Protein AF-A0AAU1EH94-F1 (afdb_monomer)

Secondary structure (DSSP, 8-state):
-------PPPHHHHHHHHHHHHHS--GGGT-TT--BSSSSGGGGEETTEE---B-GGGHHHHHHHHHHHHHHTT---EETTTTEE--

Nearest PDB structures (foldseek):
  6vum-assembly1_A  TM=3.784E-01  e=9.961E+00  Homo sapiens

Solvent-accessible surface area (backbone atoms only — not comparable to full-atom values): 5227 Å² total; per-residue (Å²): 131,83,80,80,72,83,37,66,55,36,69,68,54,51,53,49,47,50,60,52,40,74,79,34,54,46,41,78,70,77,41,89,82,27,41,50,68,55,56,57,62,69,74,44,34,46,32,94,46,70,65,81,58,54,35,76,96,37,34,70,62,52,53,50,51,49,18,48,54,26,49,77,71,77,46,83,37,74,36,81,90,76,71,40,75,49,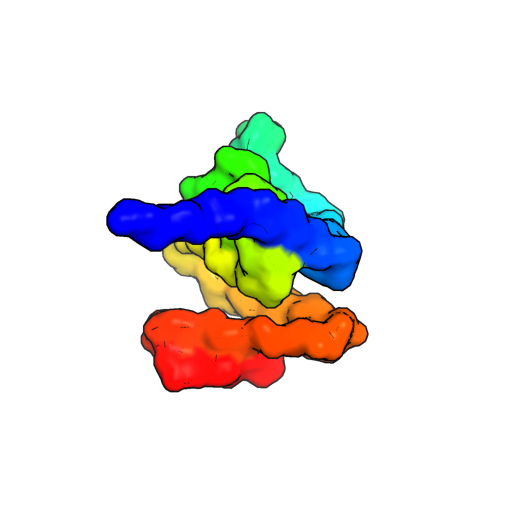116

Radius of gyration: 12.95 Å; Cα contacts (8 Å, |Δi|>4): 103; chains: 1; bounding box: 36×29×26 Å

Foldseek 3Di:
DPPPPQAQADPLVVVLLVVLCVVAPAVVVVDPPHQFPDPPQSVQGGYDDGDTDGDPVCCVVSLLVSLVSCVVSVHWDQDVVVRGTDD

Mean predicted aligned error: 4.77 Å

Structure (mmCIF, N/CA/C/O backbone):
data_AF-A0AAU1EH94-F1
#
_entry.id   AF-A0AAU1EH94-F1
#
loop_
_atom_site.group_PDB
_atom_site.id
_atom_site.type_symbol
_atom_site.label_atom_id
_atom_site.label_alt_id
_atom_site.label_comp_id
_atom_site.label_asym_id
_atom_site.label_entity_id
_atom_site.label_seq_id
_atom_site.pdbx_PDB_ins_code
_atom_site.Cartn_x
_atom_site.Cartn_y
_atom_site.Cartn_z
_atom_site.occupancy
_atom_site.B_iso_or_equiv
_atom_site.auth_seq_id
_atom_site.auth_comp_id
_atom_site.auth_asym_id
_atom_site.auth_atom_id
_atom_site.pdbx_PDB_model_num
ATOM 1 N N . MET A 1 1 ? -25.801 14.676 -8.202 1.00 38.97 1 MET A N 1
ATOM 2 C CA . MET A 1 1 ? -24.347 14.707 -8.431 1.00 38.97 1 MET A CA 1
ATOM 3 C C . MET A 1 1 ? -23.750 14.696 -7.043 1.00 38.97 1 MET A C 1
ATOM 5 O O . MET A 1 1 ? -23.867 15.700 -6.352 1.00 38.97 1 MET A O 1
ATOM 9 N N . GLU A 1 2 ? -23.354 13.522 -6.557 1.00 46.28 2 GLU A N 1
ATOM 10 C CA . GLU A 1 2 ? -22.748 13.417 -5.229 1.00 46.28 2 GLU A CA 1
ATOM 11 C C . GLU A 1 2 ? -21.461 14.233 -5.258 1.00 46.28 2 GLU A C 1
ATOM 13 O O . GLU A 1 2 ? -20.660 14.113 -6.183 1.00 46.28 2 GLU A O 1
ATOM 18 N N . THR A 1 3 ? -21.331 15.156 -4.314 1.00 50.72 3 THR A N 1
ATOM 19 C CA . THR A 1 3 ? -20.101 15.908 -4.125 1.00 50.72 3 THR A CA 1
ATOM 20 C C . THR A 1 3 ? -19.041 14.894 -3.729 1.00 50.72 3 THR A C 1
ATOM 22 O O . THR A 1 3 ? -19.083 14.376 -2.615 1.00 50.72 3 THR A O 1
ATOM 25 N N . GLU A 1 4 ? -18.141 14.568 -4.654 1.00 54.44 4 GLU A N 1
ATOM 26 C CA . GLU A 1 4 ? -16.897 13.874 -4.346 1.00 54.44 4 GLU A CA 1
ATOM 27 C C . GLU A 1 4 ? -16.129 14.793 -3.398 1.00 54.44 4 GLU A C 1
ATOM 29 O O . GLU A 1 4 ? -15.468 15.748 -3.806 1.00 54.44 4 GLU A O 1
ATOM 34 N N . THR A 1 5 ? -16.355 14.612 -2.101 1.00 56.16 5 THR A N 1
ATOM 35 C CA . THR A 1 5 ? -15.616 15.329 -1.079 1.00 56.16 5 THR A CA 1
ATOM 36 C C . THR A 1 5 ? -14.185 14.838 -1.222 1.00 56.16 5 THR A C 1
ATOM 38 O O . THR A 1 5 ? -13.896 13.687 -0.899 1.00 56.16 5 THR A O 1
ATOM 41 N N . ASP A 1 6 ? -13.311 15.682 -1.771 1.00 60.00 6 ASP A N 1
ATOM 42 C CA . ASP A 1 6 ? -11.867 15.457 -1.843 1.00 60.00 6 ASP A CA 1
ATOM 43 C C . ASP A 1 6 ? -11.306 15.482 -0.413 1.00 60.00 6 ASP A C 1
ATOM 45 O O . ASP A 1 6 ? -10.754 16.467 0.091 1.00 60.00 6 ASP A O 1
ATOM 49 N N . GLU A 1 7 ? -11.609 14.418 0.327 1.00 75.81 7 GLU A N 1
ATOM 50 C CA . GLU A 1 7 ? -11.211 14.259 1.706 1.00 75.81 7 GLU A CA 1
ATOM 51 C C . GLU A 1 7 ? -9.708 14.056 1.725 1.00 75.81 7 GLU A C 1
ATOM 53 O O . GLU A 1 7 ? -9.179 13.024 1.299 1.00 75.81 7 GLU A O 1
ATOM 58 N N . ARG A 1 8 ? -9.010 15.063 2.256 1.00 86.62 8 ARG A N 1
ATOM 59 C CA . ARG A 1 8 ? -7.567 14.990 2.450 1.00 86.62 8 ARG A CA 1
ATOM 60 C C . ARG A 1 8 ? -7.215 13.699 3.202 1.00 86.62 8 ARG A C 1
ATOM 62 O O . ARG A 1 8 ? -7.823 13.433 4.242 1.00 86.62 8 ARG A O 1
ATOM 69 N N . PRO A 1 9 ? -6.199 12.947 2.740 1.00 92.00 9 PRO A N 1
ATOM 70 C CA . PRO A 1 9 ? -5.735 11.753 3.430 1.00 92.00 9 PRO A CA 1
ATOM 71 C C . PRO A 1 9 ? -5.435 12.043 4.896 1.00 92.00 9 PRO A C 1
ATOM 73 O O . PRO A 1 9 ? -4.762 13.036 5.211 1.00 92.00 9 PRO A O 1
ATOM 76 N N . THR A 1 10 ? -5.923 11.168 5.774 1.00 92.94 10 THR A N 1
ATOM 77 C CA . THR A 1 10 ? -5.608 11.226 7.205 1.00 92.94 10 THR A CA 1
ATOM 78 C C . THR A 1 10 ? -4.101 11.136 7.441 1.00 92.94 10 THR A C 1
ATOM 80 O O . THR A 1 10 ? -3.372 10.512 6.670 1.00 92.94 10 THR A O 1
ATOM 83 N N . GLU A 1 11 ? -3.633 11.697 8.556 1.00 93.06 11 GLU A N 1
ATOM 84 C CA . GLU A 1 11 ? -2.213 11.644 8.929 1.00 93.06 11 GLU A CA 1
ATOM 85 C C . GLU A 1 11 ? -1.690 10.204 9.030 1.00 93.06 11 GLU A C 1
ATOM 87 O O . GLU A 1 11 ? -0.580 9.900 8.605 1.00 93.06 11 GLU A O 1
ATOM 92 N N . ARG A 1 12 ? -2.533 9.276 9.503 1.00 94.56 12 ARG A N 1
ATOM 93 C CA . ARG A 1 12 ? -2.185 7.853 9.575 1.00 94.56 12 ARG A CA 1
ATOM 94 C C . ARG A 1 12 ? -1.922 7.255 8.191 1.00 94.56 12 ARG A C 1
ATOM 96 O O . ARG A 1 12 ? -0.961 6.508 8.042 1.00 94.56 12 ARG A O 1
ATOM 103 N N . LEU A 1 13 ? -2.739 7.589 7.187 1.00 94.31 13 LEU A N 1
ATOM 104 C CA . LEU A 1 13 ? -2.502 7.141 5.813 1.00 94.31 13 LEU A CA 1
ATOM 105 C C . LEU A 1 13 ? -1.287 7.816 5.180 1.00 94.31 13 LEU A C 1
ATOM 107 O O . LEU A 1 13 ? -0.561 7.157 4.445 1.00 94.31 13 LEU A O 1
ATOM 111 N N . ARG A 1 14 ? -1.021 9.090 5.488 1.00 95.00 14 ARG A N 1
ATOM 112 C CA . ARG A 1 14 ? 0.210 9.762 5.042 1.00 95.00 14 ARG A CA 1
ATOM 113 C C . ARG A 1 14 ? 1.449 9.055 5.580 1.00 95.00 14 ARG A C 1
ATOM 115 O O . ARG A 1 14 ? 2.348 8.755 4.803 1.00 95.00 14 ARG A O 1
ATOM 122 N N . GLY A 1 15 ? 1.454 8.722 6.871 1.00 96.56 15 GLY A N 1
ATOM 123 C CA . GLY A 1 15 ? 2.523 7.933 7.482 1.00 96.56 15 GLY A CA 1
ATOM 124 C C . GLY A 1 15 ? 2.647 6.535 6.871 1.00 96.56 15 GLY A C 1
ATOM 125 O O . GLY A 1 15 ? 3.754 6.071 6.621 1.00 96.56 15 GLY A O 1
ATOM 126 N N . TYR A 1 16 ? 1.520 5.884 6.573 1.00 96.44 16 TYR A N 1
ATOM 127 C CA . TYR A 1 16 ? 1.512 4.574 5.924 1.00 96.44 16 TYR A CA 1
ATOM 128 C C . TYR A 1 16 ? 2.121 4.622 4.518 1.00 96.44 16 TYR A C 1
ATOM 130 O O . TYR A 1 16 ? 2.996 3.820 4.207 1.00 96.44 16 TYR A O 1
ATOM 138 N N . VAL A 1 17 ? 1.727 5.600 3.696 1.00 96.00 17 VAL A N 1
ATOM 139 C CA . VAL A 1 17 ? 2.316 5.810 2.366 1.00 96.00 17 VAL A CA 1
ATOM 140 C C . VAL A 1 17 ? 3.802 6.131 2.473 1.00 96.00 17 VAL A C 1
ATOM 142 O O . VAL A 1 17 ? 4.587 5.544 1.741 1.00 96.00 17 VAL A O 1
ATOM 145 N N . ALA A 1 18 ? 4.210 6.988 3.411 1.00 96.44 18 ALA A N 1
ATOM 146 C CA . ALA A 1 18 ? 5.625 7.277 3.627 1.00 96.44 18 ALA A CA 1
ATOM 147 C C . ALA A 1 18 ? 6.427 5.999 3.937 1.00 96.44 18 ALA A C 1
ATOM 149 O O . ALA A 1 18 ? 7.453 5.772 3.308 1.00 96.44 18 ALA A O 1
ATOM 150 N N . GLY A 1 19 ? 5.926 5.123 4.815 1.00 96.44 19 GLY A N 1
ATOM 151 C CA . GLY A 1 19 ? 6.589 3.852 5.135 1.00 96.44 19 GLY A CA 1
ATOM 152 C C . GLY A 1 19 ? 6.628 2.850 3.972 1.00 96.44 19 GLY A C 1
ATOM 153 O O . GLY A 1 19 ? 7.584 2.089 3.843 1.00 96.44 19 GLY A O 1
ATOM 154 N N . LEU A 1 20 ? 5.629 2.856 3.082 1.00 95.56 20 LEU A N 1
ATOM 155 C CA . LEU A 1 20 ? 5.702 2.098 1.826 1.00 95.56 20 LEU A CA 1
ATOM 156 C C . LEU A 1 20 ? 6.812 2.643 0.915 1.00 95.56 20 LEU A C 1
ATOM 158 O O . LEU A 1 20 ? 7.580 1.864 0.343 1.00 95.56 20 LEU A O 1
ATOM 162 N N . LEU A 1 21 ? 6.913 3.972 0.830 1.00 95.44 21 LEU A N 1
ATOM 163 C CA . LEU A 1 21 ? 7.878 4.673 -0.015 1.00 95.44 21 LEU A CA 1
ATOM 164 C C . LEU A 1 21 ? 9.325 4.616 0.506 1.00 95.44 21 LEU A C 1
ATOM 166 O O . LEU A 1 21 ? 10.264 4.801 -0.266 1.00 95.44 21 LEU A O 1
ATOM 170 N N . GLU A 1 22 ? 9.534 4.301 1.789 1.00 94.81 22 GLU A N 1
ATOM 171 C CA . GLU A 1 22 ? 10.868 4.014 2.339 1.00 94.81 22 GLU A CA 1
ATOM 172 C C . GLU A 1 22 ? 11.501 2.768 1.709 1.00 94.81 22 GLU A C 1
ATOM 174 O O . GLU A 1 22 ? 12.721 2.710 1.540 1.00 94.81 22 GLU A O 1
ATOM 179 N N . ARG A 1 23 ? 10.678 1.769 1.364 1.00 93.75 23 ARG A N 1
ATOM 180 C CA . ARG A 1 23 ? 11.142 0.518 0.754 1.00 93.75 23 ARG A CA 1
ATOM 181 C C . ARG A 1 23 ? 11.168 0.590 -0.767 1.00 93.75 23 ARG A C 1
ATOM 183 O O . ARG A 1 23 ? 12.123 0.103 -1.365 1.00 93.75 23 ARG A O 1
ATOM 190 N N . TRP A 1 24 ? 10.130 1.161 -1.371 1.00 93.94 24 TRP A N 1
ATOM 191 C CA . TRP A 1 24 ? 10.002 1.263 -2.822 1.00 93.94 24 TRP A CA 1
ATOM 192 C C . TRP A 1 24 ? 9.652 2.677 -3.232 1.00 93.94 24 TRP A C 1
ATOM 194 O O . TRP A 1 24 ? 8.609 3.183 -2.821 1.00 93.94 24 TRP A O 1
ATOM 204 N N . ARG A 1 25 ? 10.486 3.281 -4.079 1.00 92.88 25 ARG A N 1
ATOM 205 C CA . ARG A 1 25 ? 10.286 4.660 -4.520 1.00 92.88 25 ARG A CA 1
ATOM 206 C C . ARG A 1 25 ? 8.955 4.829 -5.230 1.00 92.88 25 ARG A C 1
ATOM 208 O O . ARG A 1 25 ? 8.346 3.871 -5.728 1.00 92.88 25 ARG A O 1
ATOM 215 N N . ASP A 1 26 ? 8.488 6.066 -5.229 1.00 92.38 26 ASP A N 1
ATOM 216 C CA . ASP A 1 26 ? 7.251 6.397 -5.908 1.00 92.38 26 ASP A CA 1
ATOM 217 C C . ASP A 1 26 ? 7.425 6.180 -7.417 1.00 92.38 26 ASP A C 1
ATOM 219 O O . ASP A 1 26 ? 8.511 6.377 -7.961 1.00 92.38 26 ASP A O 1
ATOM 223 N N . LEU A 1 27 ? 6.358 5.784 -8.114 1.00 91.31 27 LEU A N 1
ATOM 224 C CA . LEU A 1 27 ? 6.423 5.571 -9.562 1.00 91.31 27 LEU A CA 1
ATOM 225 C C . LEU A 1 27 ? 6.816 6.856 -10.317 1.00 91.31 27 LEU A C 1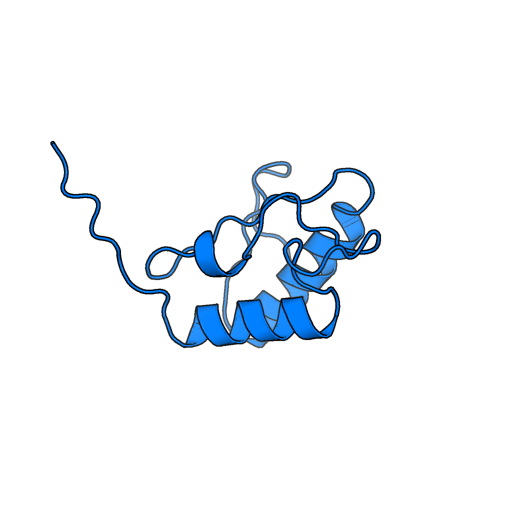
ATOM 227 O O . LEU A 1 27 ? 7.390 6.787 -11.400 1.00 91.31 27 LEU A O 1
ATOM 231 N N . THR A 1 28 ? 6.539 8.032 -9.746 1.00 90.19 28 THR A N 1
ATOM 232 C CA . THR A 1 28 ? 6.947 9.326 -10.318 1.00 90.19 28 THR A CA 1
ATOM 233 C C . THR A 1 28 ? 8.460 9.564 -10.300 1.00 90.19 28 THR A C 1
ATOM 235 O O . THR A 1 28 ? 8.931 10.467 -10.988 1.00 90.19 28 THR A O 1
ATOM 238 N N . GLU A 1 29 ? 9.224 8.757 -9.559 1.00 87.88 29 GLU A N 1
ATOM 239 C CA . GLU A 1 29 ? 10.685 8.840 -9.461 1.00 87.88 29 GLU A CA 1
ATOM 240 C C . GLU A 1 29 ? 11.420 7.974 -10.516 1.00 87.88 29 GLU A C 1
ATOM 242 O O . GLU A 1 29 ? 12.630 7.805 -10.403 1.00 87.88 29 GLU A O 1
ATOM 247 N N . ASP A 1 30 ? 10.719 7.453 -11.540 1.00 77.19 30 ASP A N 1
ATOM 248 C CA . ASP A 1 30 ? 11.259 6.607 -12.636 1.00 77.19 30 ASP A CA 1
ATOM 249 C C . ASP A 1 30 ? 12.051 5.379 -12.137 1.00 77.19 30 ASP A C 1
ATOM 251 O O . ASP A 1 30 ? 13.106 5.015 -12.657 1.00 77.19 30 ASP A O 1
ATOM 255 N N . ASP A 1 31 ? 11.549 4.742 -11.076 1.00 79.38 31 ASP A N 1
ATOM 256 C CA . ASP A 1 31 ? 12.155 3.551 -10.479 1.00 79.38 31 ASP A CA 1
ATOM 257 C C . ASP A 1 31 ? 11.552 2.263 -11.060 1.00 79.38 31 ASP A C 1
ATOM 259 O O . ASP A 1 31 ? 10.437 1.857 -10.719 1.00 79.38 31 ASP A O 1
ATOM 263 N N . ASP A 1 32 ? 12.332 1.563 -11.889 1.00 80.94 32 ASP A N 1
ATOM 264 C CA . ASP A 1 32 ? 11.974 0.257 -12.463 1.00 80.94 32 ASP A CA 1
ATOM 265 C C . ASP A 1 32 ? 11.723 -0.831 -11.404 1.00 80.94 32 ASP A C 1
ATOM 267 O O . ASP A 1 32 ? 11.083 -1.852 -11.696 1.00 80.94 32 ASP A O 1
ATOM 271 N N . THR A 1 33 ? 12.208 -0.627 -10.174 1.00 85.81 33 THR A N 1
ATOM 272 C CA . THR A 1 33 ? 12.011 -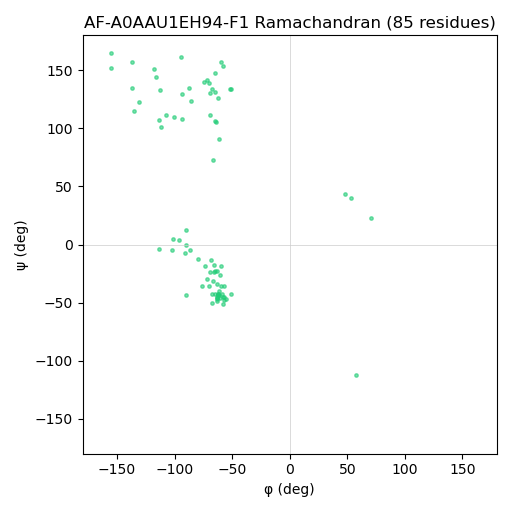1.542 -9.043 1.00 85.81 33 THR A CA 1
ATOM 273 C C . THR A 1 33 ? 10.758 -1.227 -8.225 1.00 85.81 33 THR A C 1
ATOM 275 O O . THR A 1 33 ? 10.435 -1.960 -7.286 1.00 85.81 33 THR A O 1
ATOM 278 N N . SER A 1 34 ? 10.010 -0.185 -8.600 1.00 92.12 34 SER A N 1
ATOM 279 C CA . SER A 1 34 ? 8.763 0.168 -7.937 1.00 92.12 34 SER A CA 1
ATOM 280 C C . SER A 1 34 ? 7.672 -0.877 -8.225 1.00 92.12 34 SER A C 1
ATOM 282 O O . SER A 1 34 ? 7.427 -1.232 -9.389 1.00 92.12 34 SER A O 1
ATOM 284 N N . PRO A 1 35 ? 6.976 -1.384 -7.189 1.00 94.75 35 PRO A N 1
ATOM 285 C CA . PRO A 1 35 ? 5.847 -2.282 -7.357 1.00 94.75 35 PRO A CA 1
ATOM 286 C C . PRO A 1 35 ? 4.574 -1.521 -7.728 1.00 94.75 35 PRO A C 1
ATOM 288 O O . PRO A 1 35 ? 3.592 -2.159 -8.103 1.00 94.75 35 PRO A O 1
ATOM 291 N N . TRP A 1 36 ? 4.550 -0.192 -7.614 1.00 94.75 36 TRP A N 1
ATOM 292 C CA . TRP A 1 36 ? 3.363 0.628 -7.842 1.00 94.75 36 TRP A CA 1
ATOM 293 C C . TRP A 1 36 ? 3.057 0.739 -9.338 1.00 94.75 36 TRP A C 1
ATOM 295 O O . TRP A 1 36 ? 3.955 0.844 -10.166 1.00 94.75 36 TRP A O 1
A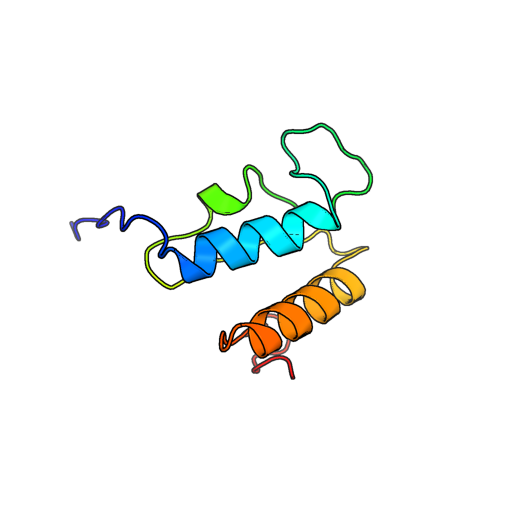TOM 305 N N . SER A 1 37 ? 1.774 0.679 -9.702 1.00 92.75 37 SER A N 1
ATOM 306 C CA . SER A 1 37 ? 1.314 0.880 -11.091 1.00 92.75 37 SER A CA 1
ATOM 307 C C . SER A 1 37 ? 0.704 2.260 -11.334 1.00 92.75 37 SER A C 1
ATOM 309 O O . SER A 1 37 ? 0.362 2.585 -12.469 1.00 92.75 37 SER A O 1
ATOM 311 N N . THR A 1 38 ? 0.575 3.067 -10.282 1.00 92.44 38 THR A N 1
ATOM 312 C CA . THR A 1 38 ? 0.186 4.475 -10.349 1.00 92.44 38 THR A CA 1
ATOM 313 C C . THR A 1 38 ? 1.066 5.303 -9.415 1.00 92.44 38 THR A C 1
ATOM 315 O O . THR A 1 38 ? 1.678 4.779 -8.483 1.00 92.44 38 THR A O 1
ATOM 318 N N . GLY A 1 39 ? 1.160 6.600 -9.703 1.00 90.56 39 GLY A N 1
ATOM 319 C CA . GLY A 1 39 ? 1.925 7.563 -8.922 1.00 90.56 39 GLY A CA 1
ATOM 320 C C . GLY A 1 39 ? 1.382 8.989 -9.113 1.00 90.56 39 GLY A C 1
ATOM 321 O O . GLY A 1 39 ? 0.826 9.281 -10.176 1.00 90.56 39 GLY A O 1
ATOM 322 N N . PRO A 1 40 ? 1.530 9.883 -8.120 1.00 93.31 40 PRO A N 1
ATOM 323 C CA . PRO A 1 40 ? 2.117 9.613 -6.812 1.00 93.31 40 PRO A CA 1
ATOM 324 C C . PRO A 1 40 ? 1.186 8.763 -5.941 1.00 93.31 40 PRO A C 1
ATOM 326 O O . PRO A 1 40 ? -0.025 8.971 -5.940 1.00 93.31 40 PRO A O 1
ATOM 329 N N . LEU A 1 41 ? 1.740 7.833 -5.166 1.00 93.56 41 LEU A N 1
ATOM 330 C CA . LEU A 1 41 ? 0.978 6.831 -4.414 1.00 93.56 41 LEU A CA 1
ATOM 331 C C . LEU A 1 41 ? 0.001 7.470 -3.416 1.00 93.56 41 LEU A C 1
ATOM 333 O O . LEU A 1 41 ? -1.118 6.999 -3.227 1.00 93.56 41 LEU A O 1
ATOM 337 N N . ILE A 1 42 ? 0.388 8.599 -2.813 1.00 94.44 42 ILE A N 1
ATOM 338 C CA . ILE A 1 42 ? -0.487 9.372 -1.917 1.00 94.44 42 ILE A CA 1
ATOM 339 C C . ILE A 1 42 ? -1.709 9.962 -2.640 1.00 94.44 42 ILE A C 1
ATOM 341 O O . ILE A 1 42 ? -2.722 10.247 -2.002 1.00 94.44 42 ILE A O 1
ATOM 345 N N . GLY A 1 43 ? -1.629 10.135 -3.961 1.00 92.12 43 GLY A N 1
ATOM 346 C CA . GLY A 1 43 ? -2.719 10.611 -4.808 1.00 92.12 43 GLY A CA 1
ATOM 347 C C . GLY A 1 43 ? -3.894 9.637 -4.888 1.00 92.12 43 GLY A C 1
ATOM 348 O O . GLY A 1 43 ? -4.998 10.068 -5.211 1.00 92.12 43 GLY A O 1
ATOM 349 N N . GLU A 1 44 ? -3.694 8.372 -4.518 1.00 93.31 44 GLU A N 1
ATOM 350 C CA . GLU A 1 44 ? -4.741 7.346 -4.453 1.00 93.31 44 GLU A CA 1
ATOM 351 C C . GLU A 1 44 ? -5.498 7.321 -3.114 1.00 93.31 44 GLU A C 1
ATOM 353 O O . GLU A 1 44 ? -6.438 6.545 -2.917 1.00 93.31 44 GLU A O 1
ATOM 358 N N . ALA A 1 45 ? -5.074 8.132 -2.142 1.00 93.19 45 ALA A N 1
ATOM 359 C CA . ALA A 1 45 ? -5.709 8.188 -0.835 1.00 93.19 45 ALA A CA 1
ATOM 360 C C . ALA A 1 45 ? -6.870 9.194 -0.825 1.00 93.19 45 ALA A C 1
ATOM 362 O O . ALA A 1 45 ? -6.741 10.330 -1.288 1.00 93.19 45 ALA A O 1
ATOM 363 N N . ARG A 1 46 ? -8.001 8.787 -0.246 1.00 91.00 46 ARG A N 1
ATOM 364 C CA . ARG A 1 46 ? -9.187 9.619 -0.006 1.00 91.00 46 ARG A CA 1
ATOM 365 C C . ARG A 1 46 ? -9.689 9.358 1.411 1.00 91.00 46 ARG A C 1
ATOM 367 O O . ARG A 1 46 ? -10.074 8.241 1.758 1.00 91.00 46 ARG A O 1
ATOM 374 N N . GLY A 1 47 ? -9.623 10.380 2.260 1.00 89.44 47 GLY A N 1
ATOM 375 C CA . GLY A 1 47 ? -10.005 10.290 3.667 1.00 89.44 47 GLY A CA 1
ATOM 376 C C . GLY A 1 47 ? -9.216 9.214 4.423 1.00 89.44 47 GLY A C 1
ATOM 377 O O . GLY A 1 47 ? -8.012 9.356 4.662 1.00 89.44 47 GLY A O 1
ATOM 378 N N . SER A 1 48 ? -9.909 8.149 4.836 1.00 89.62 48 SER A N 1
ATOM 379 C CA . SER A 1 48 ? -9.347 7.003 5.576 1.00 89.62 48 SER A CA 1
ATOM 380 C C . SER A 1 48 ? -9.085 5.760 4.717 1.00 89.62 48 SER A C 1
ATOM 382 O O . SER A 1 48 ? -8.663 4.733 5.249 1.00 89.62 48 SER A O 1
ATOM 384 N N . LEU A 1 49 ? -9.283 5.859 3.401 1.00 92.62 49 LEU A N 1
ATOM 385 C CA . LEU A 1 49 ? -9.073 4.780 2.445 1.00 92.62 49 LEU A CA 1
ATOM 386 C C . LEU A 1 49 ? -7.949 5.135 1.466 1.00 92.62 49 LEU A C 1
ATOM 388 O O . LEU A 1 49 ? -7.788 6.284 1.063 1.00 92.62 49 LEU A O 1
ATOM 392 N N . ILE A 1 50 ? -7.175 4.131 1.070 1.00 94.12 50 ILE A N 1
ATOM 393 C CA . ILE A 1 50 ? -6.229 4.223 -0.040 1.00 94.12 50 ILE A CA 1
ATOM 394 C C . ILE A 1 50 ? -6.339 2.954 -0.879 1.00 94.12 50 ILE A C 1
ATOM 396 O O . ILE A 1 50 ? -6.378 1.850 -0.333 1.00 94.12 50 ILE A O 1
ATOM 400 N N . TYR A 1 51 ? -6.389 3.116 -2.198 1.00 92.81 51 TYR A N 1
ATOM 401 C CA . TYR A 1 51 ? -6.352 2.012 -3.149 1.00 92.81 51 TYR A CA 1
ATOM 402 C C . TYR A 1 51 ? -5.054 2.077 -3.951 1.00 92.81 51 TYR A C 1
ATOM 404 O O . TYR A 1 51 ? -4.894 2.946 -4.788 1.00 92.81 51 TYR A O 1
ATOM 412 N N . PHE A 1 52 ? -4.108 1.177 -3.701 1.00 89.44 52 PHE A N 1
ATOM 413 C CA . PHE A 1 52 ? -2.790 1.234 -4.339 1.00 89.44 52 PHE A CA 1
ATOM 414 C C . PHE A 1 52 ? -2.598 0.060 -5.311 1.00 89.44 52 PHE A C 1
ATOM 416 O O . PHE A 1 52 ? -2.328 -1.064 -4.873 1.00 89.44 52 PHE A O 1
ATOM 423 N N . PRO A 1 53 ? -2.746 0.280 -6.631 1.00 90.69 53 PRO A N 1
ATOM 424 C CA . PRO A 1 53 ? -2.5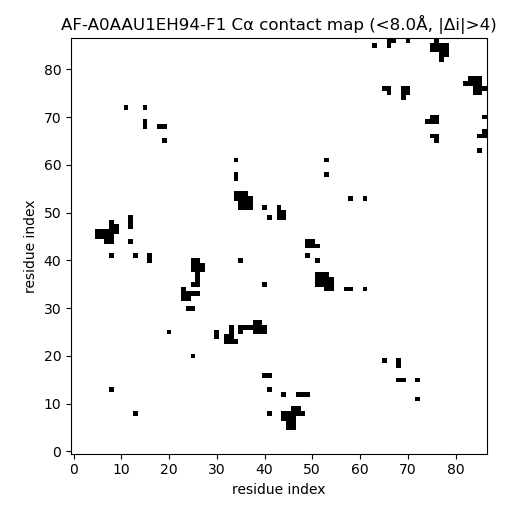57 -0.766 -7.626 1.00 90.69 53 PRO A CA 1
ATOM 425 C C . PRO A 1 53 ? -1.078 -1.158 -7.745 1.00 90.69 53 PRO A C 1
ATOM 427 O O . PRO A 1 53 ? -0.180 -0.312 -7.752 1.00 90.69 53 PRO A O 1
ATOM 430 N N . MET A 1 54 ? -0.829 -2.462 -7.870 1.00 93.06 54 MET A N 1
ATOM 431 C CA . MET A 1 54 ? 0.514 -3.037 -7.951 1.00 93.06 54 MET A CA 1
ATOM 432 C C . MET A 1 54 ? 0.749 -3.749 -9.279 1.00 93.06 54 MET A C 1
ATOM 434 O O . MET A 1 54 ? -0.163 -4.340 -9.861 1.00 93.06 54 MET A O 1
ATOM 438 N N . ARG A 1 55 ? 2.011 -3.774 -9.706 1.00 93.38 55 ARG A N 1
ATOM 439 C CA . ARG A 1 55 ? 2.478 -4.592 -10.823 1.00 93.38 55 ARG A CA 1
ATOM 440 C C . ARG A 1 55 ? 2.324 -6.056 -10.443 1.00 93.38 55 ARG A C 1
ATOM 442 O O . ARG A 1 55 ? 2.796 -6.481 -9.389 1.00 93.38 55 ARG A O 1
ATOM 449 N N . TRP A 1 56 ? 1.721 -6.843 -11.331 1.00 91.25 56 TRP A N 1
ATOM 450 C CA . TRP A 1 56 ? 1.452 -8.265 -11.093 1.00 91.25 56 TRP A CA 1
ATOM 451 C C . TRP A 1 56 ? 2.691 -9.044 -10.624 1.00 91.25 56 TRP A C 1
ATOM 453 O O . TRP A 1 56 ? 2.608 -9.822 -9.680 1.00 91.25 56 TRP A O 1
ATOM 463 N N . SER A 1 57 ? 3.853 -8.787 -11.236 1.00 92.50 57 SER A N 1
ATOM 464 C CA . SER A 1 57 ? 5.118 -9.466 -10.922 1.00 92.50 57 SER A CA 1
ATOM 465 C C . SER A 1 57 ? 5.628 -9.231 -9.500 1.00 92.50 57 SER A C 1
ATOM 467 O O . SER A 1 57 ? 6.408 -10.037 -9.008 1.00 92.50 57 SER A O 1
ATOM 469 N N . MET A 1 58 ? 5.213 -8.143 -8.849 1.00 93.88 58 MET A N 1
ATOM 470 C CA . MET A 1 58 ? 5.635 -7.780 -7.492 1.00 93.88 58 MET A CA 1
ATOM 471 C C . MET A 1 58 ? 4.488 -7.837 -6.486 1.00 93.88 58 MET A C 1
ATOM 473 O O . MET A 1 58 ? 4.712 -7.633 -5.294 1.00 93.88 58 MET A O 1
ATOM 477 N N . ALA A 1 59 ? 3.265 -8.111 -6.953 1.00 92.88 59 ALA A N 1
ATOM 478 C CA . ALA A 1 59 ? 2.060 -8.005 -6.153 1.00 92.88 59 ALA A CA 1
ATOM 479 C C . ALA A 1 59 ? 2.171 -8.840 -4.879 1.00 92.88 59 ALA A C 1
ATOM 481 O O . ALA A 1 59 ? 1.910 -8.303 -3.814 1.00 92.88 59 ALA A O 1
ATOM 482 N N . GLU A 1 60 ? 2.618 -10.096 -4.943 1.00 92.94 60 GLU A N 1
ATOM 483 C CA . GLU A 1 60 ? 2.706 -10.981 -3.772 1.00 92.94 60 GLU A CA 1
ATOM 484 C C . GLU A 1 60 ? 3.585 -10.413 -2.644 1.00 92.94 60 GLU A C 1
ATOM 486 O O . GLU A 1 60 ? 3.127 -10.314 -1.500 1.00 92.94 60 GLU A O 1
ATOM 491 N N . GLU A 1 61 ? 4.807 -9.986 -2.972 1.00 94.56 61 GLU A N 1
ATOM 492 C CA . GLU A 1 61 ? 5.752 -9.401 -2.017 1.00 94.56 61 GLU A CA 1
ATOM 493 C C . GLU A 1 61 ? 5.254 -8.046 -1.504 1.00 94.56 61 GLU A C 1
ATOM 495 O O . GLU A 1 61 ? 5.183 -7.821 -0.291 1.00 94.56 61 GLU A O 1
ATOM 500 N N . ALA A 1 62 ? 4.874 -7.156 -2.423 1.00 94.75 62 ALA A N 1
ATOM 501 C CA . ALA A 1 62 ? 4.489 -5.789 -2.104 1.00 94.75 62 ALA A CA 1
ATOM 502 C C . ALA A 1 62 ? 3.246 -5.744 -1.214 1.00 94.75 62 ALA A C 1
ATOM 504 O O . ALA A 1 62 ? 3.239 -5.070 -0.186 1.00 94.75 62 ALA A O 1
ATOM 505 N N . SER A 1 63 ? 2.221 -6.528 -1.540 1.00 94.62 63 SER A N 1
ATOM 506 C CA . SER A 1 63 ? 1.004 -6.610 -0.728 1.00 94.62 63 SER A CA 1
ATOM 507 C C . SER A 1 63 ? 1.208 -7.344 0.597 1.00 94.62 63 SER A C 1
ATOM 509 O O . SER A 1 63 ? 0.552 -6.998 1.579 1.00 94.62 63 SER A O 1
ATOM 511 N N . GLY A 1 64 ? 2.136 -8.304 0.675 1.00 95.25 64 GLY A N 1
ATOM 512 C CA . GLY A 1 64 ? 2.544 -8.912 1.943 1.00 95.25 64 GLY A CA 1
ATOM 513 C C . GLY A 1 64 ? 3.194 -7.897 2.889 1.00 95.25 64 GLY A C 1
ATOM 514 O O . GLY A 1 64 ? 2.796 -7.785 4.049 1.00 95.25 64 GLY A O 1
ATOM 515 N N . PHE A 1 65 ? 4.148 -7.110 2.385 1.00 95.75 65 PHE A N 1
ATOM 516 C CA . PHE A 1 65 ? 4.771 -6.033 3.158 1.00 95.75 65 PHE A CA 1
ATOM 517 C C . PHE A 1 65 ? 3.759 -4.953 3.552 1.00 95.75 65 PHE A C 1
ATOM 519 O O . PHE A 1 65 ? 3.703 -4.561 4.717 1.00 95.75 65 PHE A O 1
ATOM 526 N N . ALA A 1 66 ? 2.932 -4.517 2.600 1.00 95.81 66 ALA A N 1
ATOM 527 C CA . ALA A 1 66 ? 1.910 -3.501 2.809 1.00 95.81 66 ALA A CA 1
ATOM 528 C C . ALA A 1 66 ? 0.924 -3.904 3.917 1.00 95.81 66 ALA A C 1
ATOM 5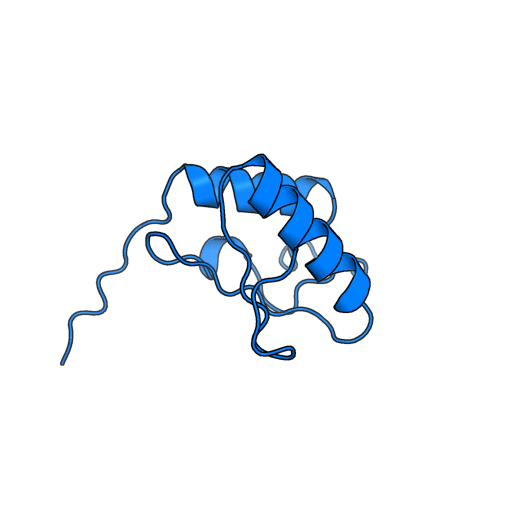30 O O . ALA A 1 66 ? 0.676 -3.123 4.832 1.00 95.81 66 ALA A O 1
ATOM 531 N N . ALA A 1 67 ? 0.442 -5.152 3.913 1.00 96.38 67 ALA A N 1
ATOM 532 C CA . ALA A 1 67 ? -0.418 -5.672 4.976 1.00 96.38 67 ALA A CA 1
ATOM 533 C C . ALA A 1 67 ? 0.286 -5.700 6.345 1.00 96.38 67 ALA A C 1
ATOM 535 O O . ALA A 1 67 ? -0.291 -5.278 7.349 1.00 96.38 67 ALA A O 1
ATOM 536 N N . GLY A 1 68 ? 1.552 -6.129 6.386 1.00 96.62 68 GLY A N 1
ATOM 537 C CA . GLY A 1 68 ? 2.350 -6.138 7.613 1.00 96.62 68 GLY A CA 1
ATOM 538 C C . GLY A 1 68 ? 2.564 -4.740 8.205 1.00 96.62 68 GLY A C 1
ATOM 539 O O . GLY A 1 68 ? 2.412 -4.557 9.416 1.00 96.62 68 GLY A O 1
ATOM 540 N N . LEU A 1 69 ? 2.865 -3.752 7.356 1.00 96.81 69 LEU A N 1
ATOM 541 C CA . LEU A 1 69 ? 3.005 -2.349 7.751 1.00 96.81 69 LEU A CA 1
ATOM 542 C C . LEU A 1 69 ? 1.659 -1.753 8.183 1.00 96.81 69 LEU A C 1
ATOM 544 O O . LEU A 1 69 ? 1.580 -1.077 9.204 1.00 96.81 69 LEU A O 1
ATOM 548 N N . ALA A 1 70 ? 0.578 -2.047 7.461 1.00 95.75 70 ALA A N 1
ATOM 549 C CA . ALA A 1 70 ? -0.758 -1.602 7.838 1.00 95.75 70 ALA A CA 1
ATOM 550 C C . ALA A 1 70 ? -1.103 -2.095 9.252 1.00 95.75 70 ALA A C 1
ATOM 552 O O . ALA A 1 70 ? -1.477 -1.303 10.119 1.00 95.75 70 ALA A O 1
ATOM 553 N N . ARG A 1 71 ? -0.869 -3.384 9.526 1.00 95.62 71 ARG A N 1
ATOM 554 C CA . ARG A 1 71 ? -1.107 -3.992 10.838 1.00 95.62 71 ARG A CA 1
ATOM 555 C C . ARG A 1 71 ? -0.301 -3.325 11.954 1.00 95.62 71 ARG A C 1
ATOM 557 O O . ARG A 1 71 ? -0.856 -3.090 13.026 1.00 95.62 71 ARG A O 1
ATOM 564 N N . SER A 1 72 ? 0.975 -2.996 11.728 1.00 96.25 72 SER A N 1
ATOM 565 C CA . SER A 1 72 ? 1.802 -2.328 12.750 1.00 96.25 72 SER A CA 1
ATOM 566 C C . SER A 1 72 ? 1.316 -0.910 13.079 1.00 96.25 72 SER A C 1
ATOM 568 O O . SER A 1 72 ? 1.540 -0.427 14.187 1.00 96.25 72 SER A O 1
ATOM 570 N N . MET A 1 73 ? 0.593 -0.273 12.155 1.00 95.38 73 MET A N 1
ATOM 571 C CA . MET A 1 73 ? 0.009 1.062 12.312 1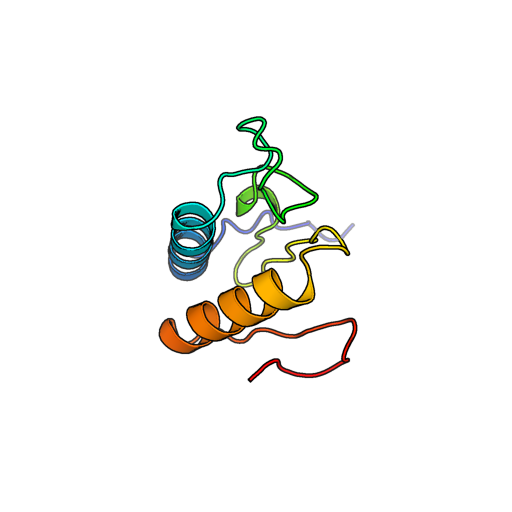.00 95.38 73 MET A CA 1
ATOM 572 C C . MET A 1 73 ? -1.468 1.047 12.748 1.00 95.38 73 MET A C 1
ATOM 574 O O . MET A 1 73 ? -2.098 2.106 12.827 1.00 95.38 73 MET A O 1
ATOM 578 N N . GLY A 1 74 ? -2.038 -0.133 13.021 1.00 94.38 74 GLY A N 1
ATOM 579 C CA . GLY A 1 74 ? -3.456 -0.292 13.366 1.00 94.38 74 GLY A CA 1
ATOM 580 C C . GLY A 1 74 ? -4.410 -0.044 12.192 1.00 94.38 74 GLY A C 1
ATOM 581 O O . GLY A 1 74 ? -5.569 0.312 12.402 1.00 94.38 74 GLY A O 1
ATOM 582 N N . LEU A 1 75 ? -3.918 -0.186 10.962 1.00 94.56 75 LEU A N 1
ATOM 583 C CA . LEU A 1 75 ? -4.697 -0.154 9.729 1.00 94.56 75 LEU A CA 1
ATOM 584 C C . LEU A 1 75 ? -5.091 -1.572 9.307 1.00 94.56 75 LEU A C 1
ATOM 586 O O . LEU A 1 75 ? -4.497 -2.568 9.720 1.00 94.56 75 LEU A O 1
ATOM 590 N N . VAL A 1 76 ? -6.097 -1.645 8.442 1.00 94.62 76 VAL A N 1
ATOM 591 C CA . VAL A 1 76 ? -6.599 -2.892 7.869 1.00 94.62 76 VAL A CA 1
ATOM 592 C C . VAL A 1 76 ? -6.284 -2.908 6.378 1.00 94.62 76 VAL A C 1
ATOM 594 O O . VAL A 1 76 ? -6.547 -1.930 5.683 1.00 94.62 76 VAL A O 1
ATOM 597 N N . CYS A 1 77 ? -5.745 -4.023 5.883 1.00 95.19 77 CYS A N 1
ATOM 598 C CA . CYS A 1 77 ? -5.493 -4.231 4.460 1.00 95.19 77 CYS A CA 1
ATOM 599 C C . CYS A 1 77 ? -6.499 -5.248 3.912 1.00 95.19 77 CYS A C 1
ATOM 601 O O . CYS A 1 77 ? -6.455 -6.425 4.271 1.00 95.19 77 CYS A O 1
ATOM 603 N N . PHE A 1 78 ? -7.417 -4.803 3.055 1.00 94.44 78 PHE A N 1
ATOM 604 C CA . PHE A 1 78 ? -8.303 -5.694 2.308 1.00 94.44 78 PHE A CA 1
ATOM 605 C C . PHE A 1 78 ? -7.690 -5.992 0.942 1.00 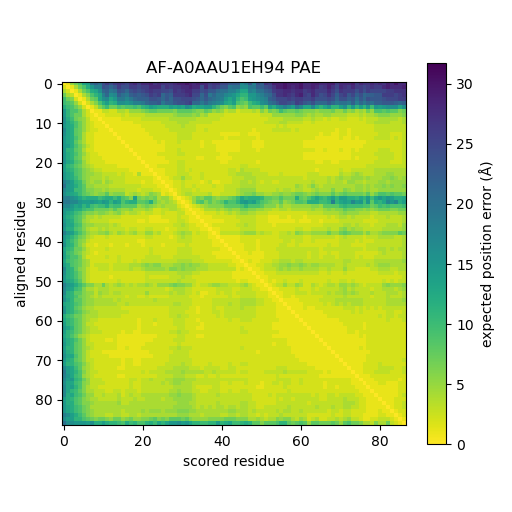94.44 78 PHE A C 1
ATOM 607 O O . PHE A 1 78 ? -7.299 -5.078 0.222 1.00 94.44 78 PHE A O 1
ATOM 614 N N . ASP A 1 79 ? -7.611 -7.272 0.597 1.00 92.62 79 ASP A N 1
ATOM 615 C CA . ASP A 1 79 ? -7.121 -7.726 -0.694 1.00 92.62 79 ASP A CA 1
ATOM 616 C C . ASP A 1 79 ? -8.313 -8.081 -1.598 1.00 92.62 79 ASP A C 1
ATOM 618 O O . ASP A 1 79 ? -8.989 -9.086 -1.344 1.00 92.62 79 ASP A O 1
ATOM 622 N N . PRO A 1 80 ? -8.589 -7.288 -2.650 1.00 89.81 80 PRO A N 1
ATOM 623 C CA . PRO A 1 80 ? -9.715 -7.544 -3.540 1.00 89.81 80 PRO A CA 1
ATOM 624 C C . PRO A 1 80 ? -9.533 -8.803 -4.397 1.00 89.81 80 PRO A C 1
ATOM 626 O O . PRO A 1 80 ? -10.528 -9.386 -4.820 1.00 89.81 80 PRO A O 1
ATOM 629 N N . GLN A 1 81 ? -8.300 -9.261 -4.637 1.00 88.06 81 GLN A N 1
ATOM 630 C CA . GLN A 1 81 ? -8.033 -10.475 -5.418 1.00 88.06 81 GLN A CA 1
ATOM 631 C C . GLN A 1 81 ? -8.314 -11.734 -4.597 1.00 88.06 81 GLN A C 1
ATOM 633 O O . GLN A 1 81 ? -8.806 -12.730 -5.122 1.00 88.06 81 GLN A O 1
ATOM 638 N N . LEU A 1 82 ? -8.026 -11.681 -3.295 1.00 90.12 82 LEU A N 1
ATOM 639 C CA . LEU A 1 82 ? -8.314 -12.769 -2.358 1.00 90.12 82 LEU A CA 1
ATOM 640 C C . LEU A 1 82 ? -9.694 -12.646 -1.695 1.00 90.12 82 LEU A C 1
ATOM 642 O O . LEU A 1 82 ? -10.100 -13.559 -0.974 1.00 90.12 82 LEU A O 1
ATOM 646 N N . ASN A 1 83 ? -10.385 -11.523 -1.912 1.00 93.69 83 ASN A N 1
ATOM 647 C CA . ASN A 1 83 ? -11.659 -11.155 -1.296 1.00 93.69 83 ASN A CA 1
ATOM 648 C C . ASN A 1 83 ? -11.665 -11.350 0.234 1.00 93.69 83 ASN A C 1
ATOM 650 O O . ASN A 1 83 ? -12.596 -11.918 0.811 1.00 93.69 83 ASN A O 1
ATOM 654 N N . LYS A 1 84 ? -10.581 -10.937 0.898 1.00 93.94 84 LYS A N 1
ATOM 655 C CA . LYS A 1 84 ? -10.405 -11.096 2.347 1.00 93.94 84 LYS A CA 1
ATOM 656 C C . LYS A 1 84 ? -9.447 -10.060 2.918 1.00 93.94 84 LYS A C 1
ATOM 658 O O . LYS A 1 84 ? -8.665 -9.445 2.197 1.00 93.94 84 LYS A O 1
ATOM 663 N N . LEU A 1 85 ? -9.466 -9.920 4.240 1.00 93.69 85 LEU A N 1
ATOM 664 C CA . LEU A 1 85 ? -8.415 -9.196 4.947 1.00 93.69 85 LEU A CA 1
ATOM 665 C C . LEU A 1 85 ? -7.096 -9.957 4.844 1.00 93.69 85 LEU A C 1
ATOM 667 O O . LEU A 1 85 ? -7.047 -11.175 5.046 1.00 93.69 85 LEU A O 1
ATOM 671 N N . ARG A 1 86 ? -6.033 -9.228 4.520 1.00 90.12 86 ARG A N 1
ATOM 672 C CA . ARG A 1 86 ? -4.683 -9.769 4.449 1.00 90.12 86 ARG A CA 1
ATOM 673 C C . ARG A 1 86 ? -4.063 -9.719 5.858 1.00 90.12 86 ARG A C 1
ATOM 675 O O . ARG A 1 86 ? -4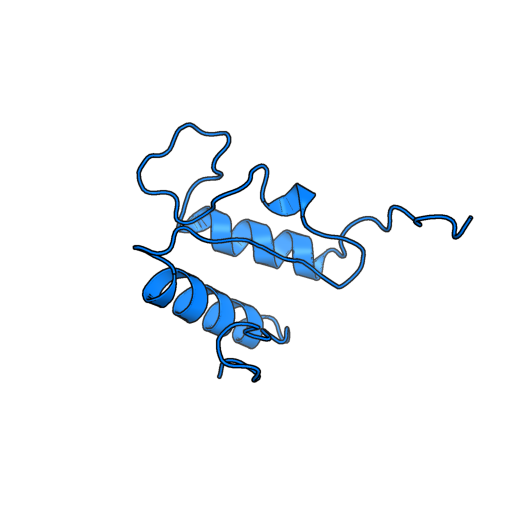.109 -8.652 6.471 1.00 90.12 86 ARG A O 1
ATOM 682 N N . PRO A 1 87 ? -3.601 -10.863 6.399 1.00 80.00 87 PRO A N 1
ATOM 683 C CA . PRO A 1 87 ? -3.171 -10.981 7.794 1.00 80.00 87 PRO A CA 1
ATOM 684 C C . PRO A 1 87 ? -1.837 -10.294 8.097 1.00 80.00 87 PRO A C 1
ATOM 686 O O . PRO A 1 87 ? -0.991 -10.184 7.185 1.00 80.00 87 PRO A O 1
#

pLDDT: mean 89.54, std 11.38, range [38.97, 96.81]

Sequence (87 aa):
METETDERPTERLRGYVAGLLERWRDLTEDDDTSPWSTGPLIGEARGSLIYFPMRWSMAEEASGFAAGLARSMGLVCFDPQLNKLRP